Protein AF-A0A7S7NL58-F1 (afdb_monomer)

pLDDT: mean 80.23, std 17.45, range [44.34, 97.75]

Mean predicted aligned error: 12.68 Å

Sequence (92 aa):
MAVIGPASGNPNGTPRRRRMMLKTVKLSTHEIELLVSLASDQLFRREFIDPKMPGHVSKSEDITLGKSLVARLKAVLDQDKVRTALPGKKTG

Nearest PDB structures (foldseek):
  3etx-assembly3_C  TM=8.141E-01  e=3.314E+00  Fusobacterium nucleatum
  5n5e-assembly1_e  TM=5.015E-01  e=1.993E+00  Pyrococcus furiosus COM1
  3stq-assembly2_F  TM=4.287E-01  e=4.274E+00  Pseudomonas aeruginosa

Solvent-accessible surf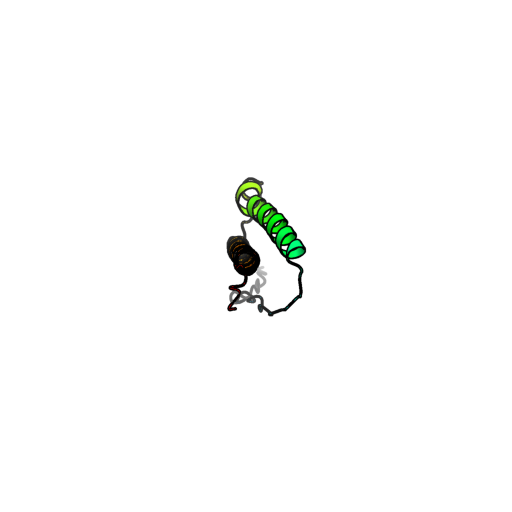ace area (backbone atoms only — not comparable to full-atom values): 6176 Å² total; per-residue (Å²): 139,88,86,84,76,83,83,86,69,77,90,76,73,71,79,80,72,77,80,86,75,90,83,86,82,91,77,53,73,67,56,50,52,50,50,45,52,57,51,49,56,53,48,49,39,61,69,72,47,44,74,74,41,88,90,57,79,86,58,65,67,60,53,53,52,47,54,57,50,46,53,53,56,51,53,57,58,52,52,54,55,58,64,71,68,59,78,82,80,81,78,130

Foldseek 3Di:
DDDDDDPPDDPPPDPPDPPDDDDDDDDDLVRLVVVLVVLVVVLCCLVPPQVPDPPRDRPVVVSVVSVVVSVVSVVVSVVVVVVVPDDDPDDD

Secondary structure (DSSP, 8-state):
----------TT----------------HHHHHHHHHHHHHHHHIIIIIGGGSTT----HHHHHHHHHHHHHHHHHHHHHHHHHT-------

Radius of gyration: 23.57 Å; Cα contacts (8 Å, |Δi|>4): 24; chains: 1; bounding box: 48×46×82 Å

Organism: Paludibaculum fermentans (NCBI:txid1473598)

Structure (mmCIF, N/CA/C/O backbone):
data_AF-A0A7S7NL58-F1
#
_entry.id  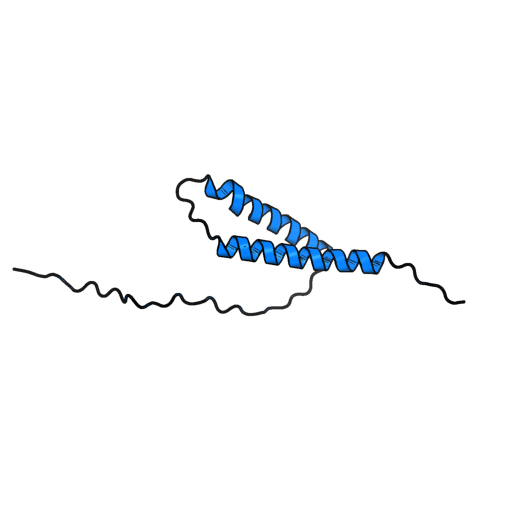 AF-A0A7S7NL58-F1
#
loop_
_atom_site.group_PDB
_atom_site.id
_atom_site.type_symbol
_atom_site.label_atom_id
_atom_site.label_alt_id
_atom_site.label_comp_id
_atom_site.label_asym_id
_atom_site.label_entity_id
_atom_site.label_seq_id
_atom_site.pdbx_PDB_ins_code
_atom_site.Cartn_x
_atom_site.Cartn_y
_atom_site.Cartn_z
_atom_site.occupancy
_atom_site.B_iso_or_equiv
_atom_site.auth_seq_id
_atom_site.auth_comp_id
_atom_site.auth_asym_id
_atom_site.auth_atom_id
_atom_site.pdbx_PDB_model_num
ATOM 1 N N . MET A 1 1 ? 17.558 -31.502 -51.283 1.00 44.34 1 MET A N 1
ATOM 2 C CA . MET A 1 1 ? 16.722 -32.200 -50.282 1.00 44.34 1 MET A CA 1
ATOM 3 C C . MET A 1 1 ? 16.299 -31.184 -49.237 1.00 44.34 1 MET A C 1
ATOM 5 O O . MET A 1 1 ? 17.167 -30.554 -48.651 1.00 44.34 1 MET A O 1
ATOM 9 N N . ALA A 1 2 ? 14.994 -30.971 -49.080 1.00 45.69 2 ALA A N 1
ATOM 10 C CA . ALA A 1 2 ? 14.413 -30.071 -48.088 1.00 45.69 2 ALA A CA 1
ATOM 11 C C . ALA A 1 2 ? 13.884 -30.883 -46.901 1.00 45.69 2 ALA A C 1
ATOM 13 O O . ALA A 1 2 ? 13.261 -31.921 -47.115 1.00 45.69 2 ALA A O 1
ATOM 14 N N . VAL A 1 3 ? 14.074 -30.382 -45.680 1.00 45.50 3 VAL A N 1
ATOM 15 C CA . VAL A 1 3 ? 13.226 -30.730 -44.532 1.00 45.50 3 VAL A CA 1
ATOM 16 C C . VAL A 1 3 ? 13.073 -29.471 -43.674 1.00 45.50 3 VAL A C 1
ATOM 18 O O . VAL A 1 3 ? 13.914 -29.162 -42.837 1.00 45.50 3 VAL A O 1
ATOM 21 N N . ILE A 1 4 ? 12.026 -28.692 -43.944 1.00 48.69 4 ILE A N 1
ATOM 22 C CA . ILE A 1 4 ? 11.563 -27.615 -43.062 1.00 48.69 4 ILE A CA 1
ATOM 23 C C . ILE A 1 4 ? 10.408 -28.224 -42.268 1.00 48.69 4 ILE A C 1
ATOM 25 O O . ILE A 1 4 ? 9.338 -28.473 -42.821 1.00 48.69 4 ILE A O 1
ATOM 29 N N . GLY A 1 5 ? 10.647 -28.546 -40.997 1.00 46.34 5 GLY A N 1
ATOM 30 C CA . GLY A 1 5 ? 9.590 -28.993 -40.089 1.00 46.34 5 GLY A CA 1
ATOM 31 C C . GLY A 1 5 ? 8.665 -27.825 -39.719 1.00 46.34 5 GLY A C 1
ATOM 32 O O . GLY A 1 5 ? 9.141 -26.693 -39.605 1.00 46.34 5 GLY A O 1
ATOM 33 N N . PRO A 1 6 ? 7.355 -28.049 -39.518 1.00 51.38 6 PRO A N 1
ATOM 34 C CA . PRO A 1 6 ? 6.460 -26.981 -39.102 1.00 51.38 6 PRO A CA 1
ATOM 35 C C . PRO A 1 6 ? 6.724 -26.627 -37.634 1.00 51.38 6 PRO A C 1
ATOM 37 O O . PRO A 1 6 ? 6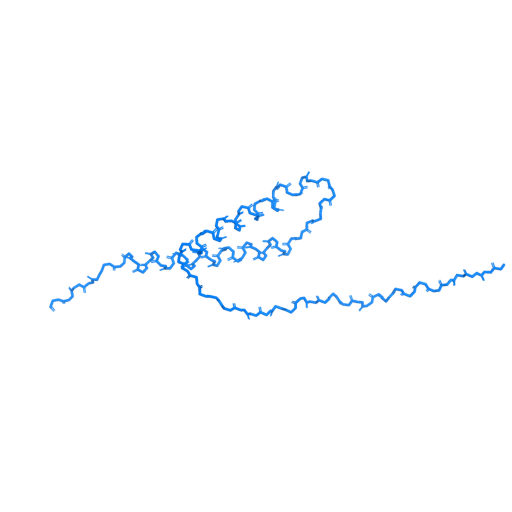.507 -27.436 -36.730 1.00 51.38 6 PRO A O 1
ATOM 40 N N . ALA A 1 7 ? 7.161 -25.393 -37.383 1.00 53.97 7 ALA A N 1
ATOM 41 C CA . ALA A 1 7 ? 7.114 -24.793 -36.057 1.00 53.97 7 ALA A CA 1
ATOM 42 C C . ALA A 1 7 ? 5.640 -24.552 -35.686 1.00 53.97 7 ALA A C 1
ATOM 44 O O . ALA A 1 7 ? 5.064 -23.507 -35.976 1.00 53.97 7 ALA A O 1
ATOM 45 N N . SER A 1 8 ? 5.009 -25.556 -35.075 1.00 55.00 8 SER A N 1
ATOM 46 C CA . SER A 1 8 ? 3.666 -25.463 -34.500 1.00 55.00 8 SER A CA 1
ATOM 47 C C . SER A 1 8 ? 3.694 -24.605 -33.228 1.00 55.00 8 SER A C 1
ATOM 49 O O . SER A 1 8 ? 3.624 -25.114 -32.111 1.00 55.00 8 SER A O 1
ATOM 51 N N . GLY A 1 9 ? 3.803 -23.287 -33.390 1.00 53.31 9 GLY A N 1
ATOM 52 C CA . GLY A 1 9 ? 3.434 -22.315 -32.367 1.00 53.31 9 GLY A CA 1
ATOM 53 C C . GLY A 1 9 ? 1.987 -21.896 -32.596 1.00 53.31 9 GLY A C 1
ATOM 54 O O . GLY A 1 9 ? 1.695 -21.247 -33.592 1.00 53.31 9 GLY A O 1
ATOM 55 N N . ASN A 1 10 ? 1.070 -22.285 -31.709 1.00 54.84 10 ASN A N 1
ATOM 56 C CA . ASN A 1 10 ? -0.318 -21.825 -31.754 1.00 54.84 10 ASN A CA 1
ATOM 57 C C . ASN A 1 10 ? -0.362 -20.299 -31.503 1.00 54.84 10 ASN A C 1
ATOM 59 O O . ASN A 1 10 ? -0.044 -19.881 -30.387 1.00 54.84 10 ASN A O 1
ATOM 63 N N . PRO A 1 11 ? -0.770 -19.461 -32.477 1.00 61.28 11 PRO A N 1
ATOM 64 C CA . PRO A 1 11 ? -0.808 -18.005 -32.312 1.00 61.28 11 PRO A CA 1
ATOM 65 C C . PRO A 1 11 ? -1.978 -17.520 -31.434 1.00 61.28 11 PRO A C 1
ATOM 67 O O . PRO A 1 11 ? -2.040 -16.342 -31.100 1.00 61.28 11 PRO A O 1
ATOM 70 N N . ASN A 1 12 ? -2.890 -18.415 -31.026 1.00 58.22 12 ASN A N 1
ATOM 71 C CA . ASN A 1 12 ? -4.143 -18.082 -30.337 1.00 58.22 12 ASN A CA 1
ATOM 72 C C . ASN A 1 12 ? -4.171 -18.458 -28.847 1.00 58.22 12 ASN A C 1
ATOM 74 O O . ASN A 1 12 ? -5.242 -18.656 -28.271 1.00 58.22 12 ASN A O 1
ATOM 78 N N . GLY A 1 13 ? -3.016 -18.561 -28.188 1.00 54.19 13 GLY A N 1
ATOM 79 C CA . GLY A 1 13 ? -2.973 -18.697 -26.734 1.00 54.19 13 GLY A CA 1
ATOM 80 C C . GLY A 1 13 ? -3.489 -17.428 -26.054 1.00 54.19 13 GLY A C 1
ATOM 81 O O . GLY A 1 13 ? -2.695 -16.565 -25.694 1.00 54.19 13 GLY A O 1
ATOM 82 N N . THR A 1 14 ? -4.807 -17.297 -25.862 1.00 62.25 14 THR A N 1
ATOM 83 C CA . THR A 1 14 ? -5.382 -16.220 -25.045 1.00 62.25 14 THR A CA 1
ATOM 84 C C . THR A 1 14 ? -4.673 -16.216 -23.691 1.00 62.25 14 THR A C 1
ATOM 86 O O . THR A 1 14 ? -4.613 -17.281 -23.058 1.00 62.25 14 THR A O 1
ATOM 89 N N . PRO A 1 15 ? -4.130 -15.077 -23.223 1.00 60.34 15 PRO A N 1
ATOM 90 C CA . PRO A 1 15 ? -3.448 -15.030 -21.942 1.00 60.34 15 PRO A CA 1
ATOM 91 C C . PRO A 1 15 ? -4.415 -15.538 -20.876 1.00 60.34 15 PRO A C 1
ATOM 93 O O . PRO A 1 15 ? -5.532 -15.032 -20.742 1.00 60.34 15 PRO A O 1
ATOM 96 N N . ARG A 1 16 ? -4.012 -16.586 -20.145 1.00 62.00 16 ARG A N 1
ATOM 97 C CA . ARG A 1 16 ? -4.783 -17.109 -19.015 1.00 62.00 16 ARG A CA 1
ATOM 98 C C . ARG A 1 16 ? -4.949 -15.974 -18.008 1.00 62.00 16 ARG A C 1
ATOM 100 O O . ARG A 1 16 ? -4.056 -15.739 -17.196 1.00 62.00 16 ARG A O 1
ATOM 107 N N . ARG A 1 17 ? -6.085 -15.266 -18.058 1.00 64.25 17 ARG A N 1
ATOM 108 C CA . ARG A 1 17 ? -6.480 -14.304 -17.026 1.00 64.25 17 ARG A CA 1
ATOM 109 C C . ARG A 1 17 ? -6.388 -15.033 -15.694 1.00 64.25 17 ARG A C 1
ATOM 111 O O . ARG A 1 17 ? -7.098 -16.016 -15.475 1.00 64.25 17 ARG A O 1
ATOM 118 N N . ARG A 1 18 ? -5.489 -14.578 -14.817 1.00 70.81 18 ARG A N 1
ATOM 119 C CA . ARG A 1 18 ? -5.427 -15.084 -13.446 1.00 70.81 18 ARG A CA 1
ATOM 120 C C . ARG A 1 18 ? -6.807 -14.892 -12.835 1.00 70.81 18 ARG A C 1
ATOM 122 O O . ARG A 1 18 ? -7.279 -13.768 -12.689 1.00 70.81 18 ARG A O 1
ATOM 129 N N . ARG A 1 19 ? -7.470 -16.000 -12.513 1.00 78.12 19 ARG A N 1
ATOM 130 C CA . ARG A 1 19 ? -8.755 -15.969 -11.825 1.00 78.12 19 ARG A CA 1
ATOM 131 C C . ARG A 1 19 ? -8.522 -15.376 -10.437 1.00 78.12 19 ARG A C 1
ATOM 133 O O . ARG A 1 19 ? -7.890 -16.006 -9.594 1.00 78.12 19 ARG A O 1
ATOM 140 N N . MET A 1 20 ? -9.009 -14.159 -10.223 1.00 76.62 20 MET A N 1
ATOM 141 C CA . MET A 1 20 ? -8.960 -13.495 -8.924 1.00 76.62 20 MET A CA 1
ATOM 142 C C . MET A 1 20 ? -9.940 -14.202 -7.987 1.00 76.62 20 MET A C 1
ATOM 144 O O . MET A 1 20 ? -11.149 -14.164 -8.200 1.00 76.62 20 MET A O 1
ATOM 148 N N . MET A 1 21 ? -9.418 -14.893 -6.977 1.00 90.12 21 MET A N 1
ATOM 149 C CA . MET A 1 21 ? -10.223 -15.498 -5.918 1.00 90.12 21 MET A CA 1
ATOM 150 C C . MET A 1 21 ? -10.189 -14.587 -4.696 1.00 90.12 21 MET A C 1
ATOM 152 O O . MET A 1 21 ? -9.112 -14.204 -4.241 1.00 90.12 21 MET A O 1
ATOM 156 N N . LEU A 1 22 ? -11.363 -14.245 -4.170 1.00 88.62 22 LEU A N 1
ATOM 157 C CA . LEU A 1 22 ? -11.471 -13.448 -2.953 1.00 88.62 22 LEU A CA 1
ATOM 158 C C . LEU A 1 22 ? -11.177 -14.321 -1.729 1.00 88.62 22 LEU A C 1
ATOM 160 O O . LEU A 1 22 ? -11.623 -15.467 -1.648 1.00 88.62 22 LEU A O 1
ATOM 164 N N . LYS A 1 23 ? -10.424 -13.766 -0.778 1.00 91.06 23 LYS A N 1
ATOM 165 C CA . LYS A 1 23 ? -10.164 -14.357 0.537 1.00 91.06 23 LYS A CA 1
ATOM 166 C C . LYS A 1 23 ? -10.324 -13.284 1.607 1.00 91.06 23 LYS A C 1
ATOM 168 O O . LYS A 1 23 ? -9.944 -12.138 1.379 1.00 91.06 23 LYS A O 1
ATOM 173 N N . THR A 1 24 ? -10.833 -13.682 2.769 1.00 93.44 24 THR A N 1
ATOM 174 C CA . THR A 1 24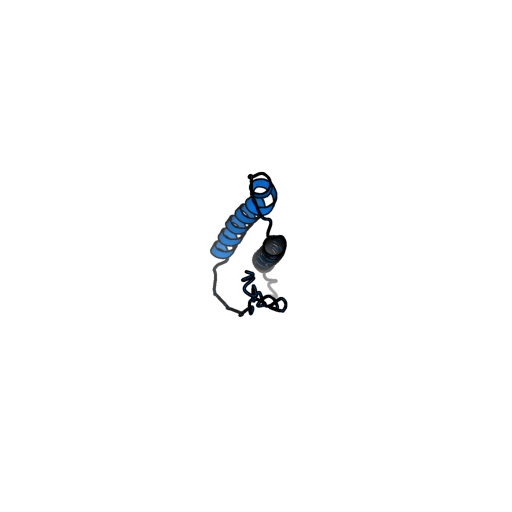 ? -10.985 -12.808 3.938 1.00 93.44 24 THR A CA 1
ATOM 175 C C . THR A 1 24 ? -10.063 -13.283 5.051 1.00 93.44 24 THR A C 1
ATOM 177 O O . THR A 1 24 ? -9.971 -14.481 5.312 1.00 93.44 24 THR A O 1
ATOM 180 N N . VAL A 1 25 ? -9.395 -12.338 5.709 1.00 92.94 25 VAL A N 1
ATOM 181 C CA . VAL A 1 25 ? -8.539 -12.565 6.879 1.00 92.94 25 VAL A CA 1
ATOM 182 C C . VAL A 1 25 ? -8.887 -11.539 7.955 1.00 92.94 25 VAL A C 1
ATOM 184 O O . VAL A 1 25 ? -9.307 -10.429 7.630 1.00 92.94 25 VAL A O 1
ATOM 187 N N . LYS A 1 26 ? -8.741 -11.915 9.228 1.00 95.44 26 LYS A N 1
ATOM 188 C CA . LYS A 1 26 ? -8.841 -10.985 10.358 1.00 95.44 26 LYS A CA 1
ATOM 189 C C . LYS A 1 26 ? -7.435 -10.520 10.713 1.00 95.44 26 LYS A C 1
ATOM 191 O O . LYS A 1 26 ? -6.551 -11.358 10.846 1.00 95.44 26 LYS A O 1
ATOM 196 N N . LEU A 1 27 ? -7.261 -9.213 10.844 1.00 95.19 27 LEU A N 1
ATOM 197 C CA . LEU A 1 27 ? -6.002 -8.563 11.186 1.00 95.19 27 LEU A CA 1
ATOM 198 C C . LEU A 1 27 ? -6.296 -7.487 12.229 1.00 95.19 27 LEU A C 1
ATOM 200 O O . LEU A 1 27 ? -7.352 -6.853 12.187 1.00 95.19 27 LEU A O 1
ATOM 204 N N . SER A 1 28 ? -5.370 -7.293 13.151 1.00 95.38 28 SER A N 1
ATOM 205 C CA . SER A 1 28 ? -5.338 -6.143 14.044 1.00 95.38 28 SER A CA 1
ATOM 206 C C . SER A 1 28 ? -4.933 -4.874 13.290 1.00 95.38 28 SER A C 1
ATOM 208 O O . SER A 1 28 ? -4.294 -4.928 12.236 1.00 95.38 28 SER A O 1
ATOM 210 N N . THR A 1 29 ? -5.256 -3.713 13.860 1.00 94.81 29 THR A N 1
ATOM 211 C CA . THR A 1 29 ? -4.843 -2.406 13.326 1.00 94.81 29 THR A CA 1
ATOM 212 C C . THR A 1 29 ? -3.324 -2.341 13.135 1.00 94.81 29 THR A C 1
ATOM 214 O O . THR A 1 29 ? -2.860 -1.929 12.076 1.00 94.81 29 THR A O 1
ATOM 217 N N . HIS A 1 30 ? -2.547 -2.847 14.099 1.00 96.06 30 HIS A N 1
ATOM 218 C CA . HIS A 1 30 ? -1.086 -2.830 14.030 1.00 96.06 30 HIS A CA 1
ATOM 219 C C . HIS A 1 30 ? -0.520 -3.719 12.909 1.00 96.06 30 HIS A C 1
ATOM 221 O O . HIS A 1 30 ? 0.422 -3.337 12.217 1.00 96.06 30 HIS A O 1
ATOM 227 N N . GLU A 1 31 ? -1.120 -4.888 12.667 1.00 97.00 31 GLU A N 1
ATOM 228 C CA . GLU A 1 31 ? -0.735 -5.739 11.534 1.00 97.00 31 GLU A CA 1
ATOM 229 C C . GLU A 1 31 ? -1.036 -5.059 10.194 1.00 97.00 31 GLU A C 1
ATOM 231 O O . GLU A 1 31 ? -0.240 -5.156 9.259 1.00 97.00 31 GLU A O 1
ATOM 236 N N . ILE A 1 32 ? -2.155 -4.333 10.090 1.00 96.12 32 ILE A N 1
ATOM 237 C CA . ILE A 1 32 ? -2.491 -3.574 8.880 1.00 96.12 32 ILE A CA 1
ATOM 238 C C . ILE A 1 32 ? -1.503 -2.412 8.682 1.00 96.12 32 ILE A C 1
ATOM 240 O O . ILE A 1 32 ? -1.048 -2.201 7.558 1.00 96.12 32 ILE A O 1
ATOM 244 N N . GLU A 1 33 ? -1.116 -1.698 9.743 1.00 96.38 33 GLU A N 1
ATOM 245 C CA . GLU A 1 33 ? -0.083 -0.650 9.694 1.00 96.38 33 GLU A CA 1
ATOM 246 C C . GLU A 1 33 ? 1.258 -1.194 9.192 1.00 96.38 33 GLU A C 1
ATOM 248 O O . GLU A 1 33 ? 1.846 -0.636 8.258 1.00 96.38 33 GLU A O 1
ATOM 253 N N . LEU A 1 34 ? 1.712 -2.318 9.755 1.00 97.12 34 LEU A N 1
ATOM 254 C CA . LEU A 1 34 ? 2.942 -2.983 9.332 1.00 97.12 34 LEU A CA 1
ATOM 255 C C . LEU A 1 34 ? 2.870 -3.401 7.858 1.00 97.12 34 LEU A C 1
ATOM 257 O O . LEU A 1 34 ? 3.793 -3.124 7.090 1.00 97.12 34 LEU A O 1
ATOM 261 N N . LEU A 1 35 ? 1.766 -4.023 7.434 1.00 96.44 35 LEU A N 1
ATOM 262 C CA . LEU A 1 35 ? 1.571 -4.437 6.043 1.00 96.44 35 LEU A CA 1
ATOM 263 C C . LEU A 1 35 ? 1.570 -3.249 5.079 1.00 96.44 35 LEU A C 1
ATOM 265 O O . LEU A 1 35 ? 2.164 -3.338 4.006 1.00 96.44 35 LEU A O 1
ATOM 269 N N . VAL A 1 36 ? 0.929 -2.137 5.447 1.00 96.75 36 VAL A N 1
ATOM 270 C CA . VAL A 1 36 ? 0.924 -0.906 4.646 1.00 96.75 36 VAL A CA 1
ATOM 271 C C . VAL A 1 36 ? 2.334 -0.346 4.497 1.00 96.75 36 VAL A C 1
ATOM 273 O O . VAL A 1 36 ? 2.701 0.045 3.387 1.00 96.75 36 VAL A O 1
ATOM 276 N N . SER A 1 37 ? 3.115 -0.322 5.580 1.00 97.12 37 SER A N 1
ATOM 277 C CA . SER A 1 37 ? 4.503 0.150 5.567 1.00 97.12 37 SER A CA 1
ATOM 278 C C . SER A 1 37 ? 5.360 -0.697 4.621 1.00 97.12 37 SER A C 1
ATOM 280 O O . SER A 1 37 ? 5.847 -0.202 3.603 1.00 97.12 37 SER A O 1
ATOM 282 N N . LEU A 1 38 ? 5.400 -2.015 4.853 1.00 97.75 38 LEU A N 1
ATOM 283 C CA . LEU A 1 38 ? 6.180 -2.953 4.041 1.00 97.75 38 LEU A CA 1
ATOM 284 C C . LEU A 1 38 ? 5.761 -2.934 2.564 1.00 97.75 38 LEU A C 1
ATOM 286 O O . LEU A 1 38 ? 6.606 -2.950 1.670 1.00 97.75 38 LEU A O 1
ATOM 290 N N . ALA A 1 39 ? 4.458 -2.890 2.279 1.00 96.25 39 ALA A N 1
ATOM 291 C CA . ALA A 1 39 ? 3.966 -2.848 0.905 1.00 96.25 39 ALA A CA 1
ATOM 292 C C . ALA A 1 39 ? 4.313 -1.528 0.200 1.00 96.25 39 ALA A C 1
ATOM 294 O O . ALA A 1 39 ? 4.592 -1.542 -1.001 1.00 96.25 39 ALA A O 1
ATOM 295 N N . SER A 1 40 ? 4.315 -0.404 0.925 1.00 96.00 40 SER A N 1
ATOM 296 C CA . SER A 1 40 ? 4.696 0.903 0.377 1.00 96.00 40 SER A CA 1
ATOM 297 C C . SER A 1 40 ? 6.173 0.922 -0.016 1.00 96.00 40 SER A C 1
ATOM 299 O O . SER A 1 40 ? 6.489 1.340 -1.130 1.00 96.00 40 SER A O 1
ATOM 301 N N . ASP A 1 41 ? 7.054 0.379 0.827 1.00 96.12 41 ASP A N 1
ATOM 302 C CA . ASP A 1 41 ? 8.488 0.268 0.534 1.00 96.12 41 ASP A CA 1
ATOM 303 C C . ASP A 1 41 ? 8.747 -0.602 -0.702 1.00 96.12 41 ASP A C 1
ATOM 305 O O . ASP A 1 41 ? 9.509 -0.235 -1.602 1.00 96.12 41 ASP A O 1
ATOM 309 N N . GLN A 1 42 ? 8.065 -1.749 -0.793 1.00 94.62 42 GLN A N 1
ATOM 310 C CA . GLN A 1 42 ? 8.205 -2.646 -1.942 1.00 94.62 42 GLN A CA 1
ATOM 311 C C . GLN A 1 42 ? 7.662 -2.028 -3.235 1.00 94.62 42 GLN A C 1
ATOM 313 O O . GLN A 1 42 ? 8.250 -2.224 -4.301 1.00 94.62 42 GLN A O 1
ATOM 318 N N . LEU A 1 43 ? 6.562 -1.272 -3.166 1.00 95.06 43 LEU A N 1
ATOM 319 C CA . LEU A 1 43 ? 6.045 -0.537 -4.321 1.00 95.06 43 LEU A CA 1
ATOM 320 C C . LEU A 1 43 ? 7.007 0.556 -4.766 1.00 95.06 43 LEU A C 1
ATOM 322 O O . LEU A 1 43 ? 7.278 0.661 -5.959 1.00 95.06 43 LEU A O 1
ATOM 326 N N . PHE A 1 44 ? 7.563 1.312 -3.821 1.00 94.19 44 PHE A N 1
ATOM 327 C CA . PHE A 1 44 ? 8.540 2.351 -4.119 1.00 94.19 44 PHE A CA 1
ATOM 328 C C . PHE A 1 44 ? 9.766 1.768 -4.825 1.00 94.19 44 PHE A C 1
ATOM 330 O O . PHE A 1 44 ? 10.190 2.269 -5.868 1.00 94.19 44 PHE A O 1
ATOM 337 N N . ARG A 1 45 ? 10.296 0.648 -4.322 1.00 93.25 45 ARG A N 1
ATOM 338 C CA . ARG A 1 45 ? 11.400 -0.053 -4.979 1.00 93.25 45 ARG A CA 1
ATOM 339 C C . ARG A 1 45 ? 11.037 -0.466 -6.408 1.00 93.25 45 ARG A C 1
ATOM 341 O O . ARG A 1 45 ? 11.790 -0.164 -7.332 1.00 93.25 45 ARG A O 1
ATOM 348 N N . ARG A 1 46 ? 9.884 -1.108 -6.602 1.00 92.19 46 ARG A N 1
ATOM 349 C CA . ARG A 1 46 ? 9.435 -1.579 -7.924 1.00 92.19 46 ARG A CA 1
ATOM 350 C C . ARG A 1 46 ? 9.176 -0.458 -8.922 1.00 92.19 46 ARG A C 1
ATOM 352 O O . ARG A 1 46 ? 9.324 -0.670 -10.120 1.00 92.19 46 ARG A O 1
ATOM 359 N N . GLU A 1 47 ? 8.769 0.709 -8.445 1.00 91.69 47 GLU A N 1
ATOM 360 C CA . GLU A 1 47 ? 8.443 1.845 -9.301 1.00 91.69 47 GLU A CA 1
ATOM 361 C C . GLU A 1 47 ? 9.655 2.728 -9.617 1.00 91.69 47 GLU A C 1
ATOM 363 O O . GLU A 1 47 ? 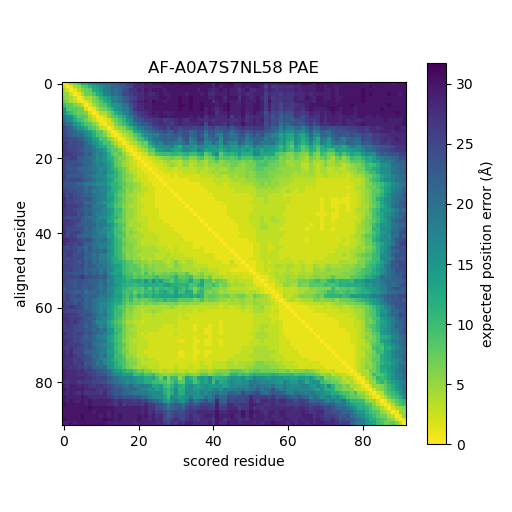9.759 3.236 -10.729 1.00 91.69 47 GLU A O 1
ATOM 368 N N . PHE A 1 48 ? 10.587 2.900 -8.675 1.00 92.06 48 PHE A N 1
ATOM 369 C CA . PHE A 1 48 ? 11.641 3.918 -8.793 1.00 92.06 48 PHE A CA 1
ATOM 370 C C . PHE A 1 48 ? 13.072 3.374 -8.782 1.00 92.06 48 PHE A C 1
ATOM 372 O O . PHE A 1 48 ? 13.993 4.067 -9.237 1.00 92.06 48 PHE A O 1
ATOM 379 N N . ILE A 1 49 ? 13.280 2.168 -8.247 1.00 90.81 49 ILE A N 1
ATOM 380 C CA . ILE A 1 49 ? 14.602 1.538 -8.141 1.00 90.81 49 ILE A CA 1
ATOM 381 C C . 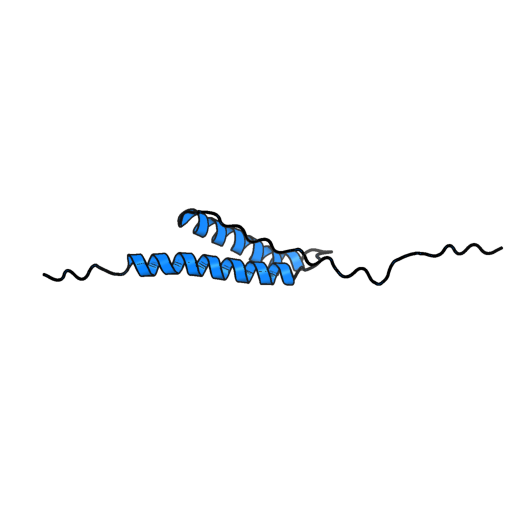ILE A 1 49 ? 14.757 0.482 -9.231 1.00 90.81 49 ILE A C 1
ATOM 383 O O . ILE A 1 49 ? 15.683 0.567 -10.033 1.00 90.81 49 ILE A O 1
ATOM 387 N N . ASP A 1 50 ? 13.833 -0.475 -9.301 1.00 90.62 50 ASP A N 1
ATOM 388 C CA . ASP A 1 50 ? 13.940 -1.615 -10.209 1.00 90.62 50 ASP A CA 1
ATOM 389 C C . ASP A 1 50 ? 14.040 -1.216 -11.699 1.00 90.62 50 ASP A C 1
ATOM 391 O O . ASP A 1 50 ? 14.854 -1.824 -12.395 1.00 90.62 50 ASP A O 1
ATOM 395 N N . PRO A 1 51 ? 13.356 -0.164 -12.207 1.00 91.69 51 PRO A N 1
ATOM 396 C CA . PRO A 1 51 ? 13.515 0.275 -13.599 1.00 91.69 51 PRO A CA 1
ATOM 397 C C . PRO A 1 51 ? 14.919 0.765 -13.968 1.00 91.69 51 PRO A C 1
ATOM 399 O O . PRO A 1 51 ? 15.231 0.879 -15.149 1.00 91.69 51 PRO A O 1
ATOM 402 N N . LYS A 1 52 ? 15.770 1.060 -12.978 1.00 90.94 52 LYS A N 1
ATOM 403 C CA . LYS A 1 52 ? 17.171 1.448 -13.194 1.00 90.94 52 LYS A CA 1
ATOM 404 C C . LYS A 1 52 ? 18.103 0.238 -13.294 1.00 90.94 52 LYS A C 1
ATOM 406 O O . LYS A 1 52 ? 19.283 0.413 -13.587 1.00 90.94 52 LYS A O 1
ATOM 411 N N . MET A 1 53 ? 17.608 -0.975 -13.039 1.00 88.56 53 MET A N 1
ATOM 412 C CA . MET A 1 53 ? 18.412 -2.190 -13.132 1.00 88.56 53 MET A CA 1
ATOM 413 C C . MET A 1 53 ? 18.445 -2.720 -14.575 1.00 88.56 53 MET A C 1
ATOM 415 O O . MET A 1 53 ? 17.393 -2.831 -15.213 1.00 88.56 53 MET A O 1
ATOM 419 N N . PRO A 1 54 ? 19.627 -3.091 -15.102 1.00 87.94 54 PRO A N 1
ATOM 420 C CA . PRO A 1 54 ? 19.742 -3.688 -16.428 1.00 87.94 54 PRO A CA 1
ATOM 421 C C . PRO A 1 54 ? 18.864 -4.936 -16.566 1.00 87.94 54 PRO A C 1
ATOM 423 O O . PRO A 1 54 ? 18.846 -5.796 -15.686 1.00 87.94 54 PRO A O 1
ATOM 426 N N . GLY A 1 55 ? 18.134 -5.039 -17.677 1.00 86.50 55 GLY A N 1
ATOM 427 C CA . GLY A 1 55 ? 17.260 -6.184 -17.950 1.00 86.50 55 GLY A CA 1
ATOM 428 C C . GLY A 1 55 ? 15.957 -6.214 -17.141 1.00 86.50 55 GLY A C 1
ATOM 429 O O . GLY A 1 55 ? 15.251 -7.222 -17.176 1.00 86.50 55 GLY A O 1
ATOM 430 N N . HIS A 1 56 ? 15.607 -5.142 -16.420 1.00 86.62 56 HIS A N 1
ATOM 431 C CA . HIS A 1 56 ? 14.334 -5.078 -15.709 1.00 86.62 56 HIS A CA 1
ATOM 432 C C . HIS A 1 56 ? 13.139 -5.037 -16.673 1.00 86.62 56 HIS A C 1
ATOM 434 O O . HIS A 1 56 ? 13.062 -4.196 -17.567 1.00 86.62 56 HIS A O 1
ATOM 440 N N . VAL A 1 57 ? 12.163 -5.916 -16.437 1.00 84.50 57 VAL A N 1
ATOM 441 C CA . VAL A 1 57 ? 10.871 -5.912 -17.130 1.00 84.50 57 VAL A CA 1
ATOM 442 C C . VAL A 1 57 ? 9.812 -5.385 -16.175 1.00 84.50 57 VAL A C 1
ATOM 444 O O . VAL A 1 57 ? 9.469 -6.040 -15.186 1.00 84.50 57 VAL A O 1
ATOM 447 N N . SER A 1 58 ? 9.283 -4.204 -16.488 1.00 79.75 58 SER A N 1
ATOM 448 C CA . SER A 1 58 ? 8.236 -3.583 -15.684 1.00 79.75 58 SER A CA 1
ATOM 449 C C . SER A 1 58 ? 6.925 -4.362 -15.795 1.00 79.75 58 SER A C 1
ATOM 451 O O . SER A 1 58 ? 6.498 -4.752 -16.882 1.00 79.75 58 SER A O 1
ATOM 453 N N . LYS A 1 59 ? 6.259 -4.559 -14.655 1.00 86.00 59 LYS A N 1
ATOM 454 C CA . LYS A 1 59 ? 4.897 -5.100 -14.568 1.00 86.00 59 LYS A CA 1
ATOM 455 C C . LYS A 1 59 ? 3.967 -4.003 -14.066 1.00 86.00 59 LYS A C 1
ATOM 457 O O . LYS A 1 59 ? 3.574 -3.987 -12.902 1.00 86.00 59 LYS A O 1
ATOM 462 N N . SER A 1 60 ? 3.654 -3.055 -14.943 1.00 86.06 60 SER A N 1
ATOM 463 C CA . SER A 1 60 ? 2.830 -1.878 -14.631 1.00 86.06 60 SER A CA 1
ATOM 464 C C . SER A 1 60 ? 1.457 -2.233 -14.040 1.00 86.06 60 SER A C 1
ATOM 466 O O . SER A 1 60 ? 0.961 -1.522 -13.162 1.00 86.06 60 SER A O 1
ATOM 468 N N . GLU A 1 61 ? 0.877 -3.366 -14.446 1.00 88.62 61 GLU A N 1
ATOM 469 C CA . GLU A 1 61 ? -0.361 -3.905 -13.869 1.00 88.62 61 GLU A CA 1
ATOM 470 C C . GLU A 1 61 ? -0.203 -4.259 -12.379 1.00 88.62 61 GLU A C 1
ATOM 472 O O . GLU A 1 61 ? -1.046 -3.881 -11.564 1.00 88.62 61 GLU A O 1
ATOM 477 N N . ASP A 1 62 ? 0.905 -4.907 -11.998 1.00 88.94 62 ASP A N 1
ATOM 478 C CA . ASP A 1 62 ? 1.192 -5.278 -10.606 1.00 88.94 62 ASP A CA 1
ATOM 479 C C . ASP A 1 62 ? 1.426 -4.032 -9.735 1.00 88.94 62 ASP A C 1
ATOM 481 O O . ASP A 1 62 ? 0.985 -3.984 -8.584 1.00 88.94 62 ASP A O 1
ATOM 485 N N . ILE A 1 63 ? 2.091 -3.006 -10.281 1.00 92.19 63 ILE A N 1
ATOM 486 C CA . ILE A 1 63 ? 2.318 -1.725 -9.590 1.00 92.19 63 ILE A CA 1
ATOM 487 C C . ILE A 1 63 ? 0.981 -1.018 -9.346 1.00 92.19 63 ILE A C 1
ATOM 489 O O . ILE A 1 63 ? 0.695 -0.590 -8.227 1.00 92.19 63 ILE A O 1
ATOM 493 N N . THR A 1 64 ? 0.130 -0.942 -10.370 1.00 93.69 64 THR A N 1
ATOM 494 C CA . THR A 1 64 ? -1.206 -0.333 -10.271 1.00 93.69 64 THR A CA 1
ATOM 495 C C . THR A 1 64 ? -2.077 -1.055 -9.244 1.00 93.69 64 THR A C 1
ATOM 497 O O . THR A 1 64 ? -2.685 -0.420 -8.376 1.00 93.69 64 THR A O 1
ATOM 500 N N . LEU A 1 65 ? -2.098 -2.391 -9.294 1.00 93.19 65 LEU A N 1
ATOM 501 C CA . LEU A 1 65 ? -2.831 -3.217 -8.339 1.00 93.19 65 LEU A CA 1
ATOM 502 C C . LEU A 1 65 ? -2.331 -2.994 -6.907 1.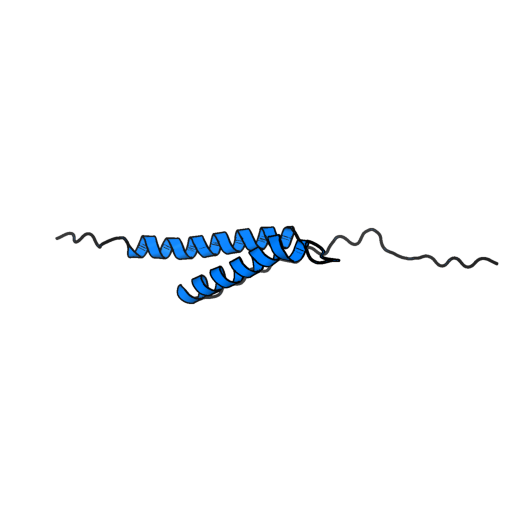00 93.19 65 LEU A C 1
ATOM 504 O O . LEU A 1 65 ? -3.142 -2.821 -5.995 1.00 93.19 65 LEU A O 1
ATOM 508 N N . GLY A 1 66 ? -1.011 -2.966 -6.709 1.00 94.19 66 GLY A N 1
ATOM 509 C CA . GLY A 1 66 ? -0.413 -2.741 -5.398 1.00 94.19 66 GLY A CA 1
ATOM 510 C C . GLY A 1 66 ? -0.740 -1.359 -4.832 1.00 94.19 66 GLY A C 1
ATOM 511 O O . GLY A 1 66 ? -1.158 -1.269 -3.678 1.00 94.19 66 GLY A O 1
ATOM 512 N N . LYS A 1 67 ? -0.660 -0.292 -5.640 1.00 95.62 67 LYS A N 1
ATOM 513 C CA . LYS A 1 67 ? -1.067 1.064 -5.222 1.00 95.62 67 LYS A CA 1
ATOM 514 C C . LYS A 1 67 ? -2.523 1.103 -4.762 1.00 95.62 67 LYS A C 1
ATOM 516 O O . LYS A 1 67 ? -2.824 1.630 -3.692 1.00 95.62 67 LYS A O 1
ATOM 521 N N . SER A 1 68 ? -3.420 0.496 -5.542 1.00 95.81 68 SER A N 1
ATOM 522 C CA . SER A 1 68 ? -4.843 0.399 -5.204 1.00 95.81 68 SER A CA 1
ATOM 523 C C . SER A 1 68 ? -5.079 -0.391 -3.909 1.00 95.81 68 SER A C 1
ATOM 525 O O . SER A 1 68 ? -5.916 -0.009 -3.091 1.00 95.81 68 SER A O 1
ATOM 527 N N . LEU A 1 69 ? -4.329 -1.477 -3.690 1.00 94.88 69 LEU A N 1
ATOM 528 C CA . LEU A 1 69 ? -4.406 -2.268 -2.462 1.00 94.88 69 LEU A CA 1
ATOM 529 C C . LEU A 1 69 ? -3.951 -1.468 -1.235 1.00 94.88 69 LEU A C 1
ATOM 531 O O . LEU A 1 69 ? -4.681 -1.425 -0.248 1.00 94.88 69 LEU A O 1
ATOM 535 N N . VAL A 1 70 ? -2.795 -0.803 -1.308 1.00 96.25 70 VAL A N 1
ATOM 536 C CA . VAL A 1 70 ? -2.272 0.023 -0.208 1.00 96.25 70 VAL A CA 1
ATOM 537 C C . VAL A 1 70 ? -3.226 1.168 0.126 1.00 96.25 70 VAL A C 1
ATOM 539 O O . VAL A 1 70 ? -3.481 1.419 1.302 1.00 96.25 70 VAL A O 1
ATOM 542 N N . ALA A 1 71 ? -3.808 1.824 -0.882 1.00 96.19 71 ALA A N 1
ATOM 543 C CA . ALA A 1 71 ? -4.797 2.880 -0.669 1.00 96.19 71 ALA A CA 1
ATOM 544 C C . ALA A 1 71 ? -6.026 2.378 0.110 1.00 96.19 71 ALA A C 1
ATOM 546 O O . ALA A 1 71 ? -6.464 3.033 1.055 1.00 96.19 71 ALA A O 1
ATOM 547 N N . ARG A 1 72 ? -6.549 1.189 -0.225 1.00 94.50 72 ARG A N 1
ATOM 548 C CA . ARG A 1 72 ? -7.664 0.586 0.525 1.00 94.50 72 ARG A CA 1
ATOM 549 C C . ARG A 1 72 ? -7.285 0.244 1.965 1.00 94.50 72 ARG A C 1
ATOM 551 O O . ARG A 1 72 ? -8.081 0.495 2.859 1.00 94.50 72 ARG A O 1
ATOM 558 N N . LEU A 1 73 ? -6.093 -0.311 2.197 1.00 94.56 73 LEU A N 1
ATOM 559 C CA . LEU A 1 73 ? -5.635 -0.644 3.551 1.00 94.56 73 LEU A CA 1
ATOM 560 C C . LEU A 1 73 ? -5.463 0.612 4.421 1.00 94.56 73 LEU A C 1
ATOM 562 O O . LEU A 1 73 ? -5.873 0.606 5.577 1.00 94.56 73 LEU A O 1
ATOM 566 N N . LYS A 1 74 ? -4.944 1.710 3.855 1.00 94.81 74 LYS A N 1
ATOM 567 C CA . LYS A 1 74 ? -4.873 3.013 4.542 1.00 94.81 74 LYS A CA 1
ATOM 568 C C . LYS A 1 74 ? -6.260 3.540 4.913 1.00 94.81 74 LYS A C 1
ATOM 570 O O . LYS A 1 74 ? -6.467 3.937 6.052 1.00 94.81 74 LYS A O 1
ATOM 575 N N . ALA A 1 75 ? -7.227 3.445 3.998 1.00 93.69 75 ALA A N 1
ATOM 576 C CA . ALA A 1 75 ? -8.601 3.863 4.272 1.00 93.69 75 ALA A CA 1
ATOM 577 C C . ALA A 1 75 ? -9.246 3.078 5.432 1.00 93.69 75 ALA A C 1
ATOM 579 O O . ALA A 1 75 ? -10.014 3.654 6.198 1.00 93.69 75 ALA A O 1
ATOM 580 N N . VAL A 1 76 ? -8.922 1.788 5.593 1.00 91.00 76 VAL A N 1
ATOM 581 C CA . VAL A 1 76 ? -9.383 0.984 6.742 1.00 91.00 76 VAL A CA 1
ATOM 582 C C . VAL A 1 76 ? -8.804 1.520 8.054 1.00 91.00 76 VAL A C 1
ATOM 584 O O . VAL A 1 76 ? -9.550 1.705 9.011 1.00 91.00 76 VAL A O 1
ATOM 587 N N . LEU A 1 77 ? -7.506 1.835 8.088 1.00 91.00 77 LEU A N 1
ATOM 588 C CA . LEU A 1 77 ? -6.853 2.408 9.272 1.00 91.00 77 LEU A CA 1
ATOM 589 C C . LEU A 1 77 ? -7.417 3.787 9.648 1.00 91.00 77 LEU A C 1
ATOM 591 O O . LEU A 1 77 ? -7.564 4.106 10.827 1.00 91.00 77 LEU A O 1
ATOM 595 N N . ASP A 1 78 ? -7.752 4.611 8.655 1.00 89.19 78 ASP A N 1
ATOM 596 C CA . ASP A 1 78 ? -8.281 5.957 8.892 1.00 89.19 78 ASP A CA 1
ATOM 597 C C . ASP A 1 78 ? -9.707 5.931 9.474 1.00 89.19 78 ASP A C 1
ATOM 599 O O . ASP A 1 78 ? -10.063 6.790 10.284 1.00 89.19 78 ASP A O 1
ATOM 603 N N . GLN A 1 79 ? -10.514 4.917 9.145 1.00 80.19 79 GLN A N 1
ATOM 604 C CA . GLN A 1 79 ? -11.851 4.737 9.727 1.00 80.19 79 GLN A CA 1
ATOM 605 C C . GLN A 1 79 ? -11.813 4.452 11.236 1.00 80.19 79 GLN A C 1
ATOM 607 O O . GLN A 1 79 ? -12.689 4.924 11.967 1.00 80.19 79 GLN A O 1
ATOM 612 N N . ASP A 1 80 ? -10.796 3.736 11.723 1.00 72.56 80 ASP A N 1
ATOM 613 C CA . ASP A 1 80 ? -10.622 3.476 13.159 1.00 72.56 80 ASP A CA 1
ATOM 614 C C . ASP A 1 80 ? -10.243 4.748 13.928 1.00 72.56 80 ASP A C 1
ATOM 616 O O . ASP A 1 80 ? -10.730 4.990 15.039 1.00 72.56 80 ASP A O 1
ATOM 620 N N . LYS A 1 81 ? -9.444 5.626 13.312 1.00 68.50 81 LYS A N 1
ATOM 621 C CA . LYS A 1 81 ? -9.088 6.925 13.902 1.00 68.50 81 LYS A CA 1
ATOM 622 C C . LYS A 1 81 ? -10.313 7.823 14.070 1.00 68.50 81 LYS A C 1
ATOM 624 O O . LYS A 1 81 ? -10.475 8.438 15.121 1.00 68.50 81 LYS A O 1
ATOM 629 N N . VAL A 1 82 ? -11.212 7.847 13.083 1.00 64.06 82 VAL A N 1
ATOM 630 C CA . VAL A 1 82 ? -12.466 8.621 13.154 1.00 64.06 82 VAL A CA 1
ATOM 631 C C . VAL A 1 82 ? -13.399 8.085 14.245 1.00 64.06 82 VAL A C 1
ATOM 633 O O . VAL A 1 82 ? -13.996 8.869 14.979 1.00 64.06 82 VAL A O 1
ATOM 636 N N . ARG A 1 83 ? -13.507 6.758 14.397 1.00 59.69 83 ARG A N 1
ATOM 637 C CA . ARG A 1 83 ? -14.361 6.133 15.424 1.00 59.69 83 ARG A CA 1
ATOM 638 C C . ARG A 1 83 ? -13.876 6.390 16.847 1.00 59.69 83 ARG A C 1
ATOM 640 O O . ARG A 1 83 ? -14.697 6.576 17.739 1.00 59.69 83 ARG A O 1
ATOM 647 N N . THR A 1 84 ? -12.564 6.431 17.050 1.00 60.22 84 THR A N 1
ATOM 648 C CA . THR A 1 84 ? -11.963 6.685 18.368 1.00 60.22 84 THR A CA 1
ATOM 649 C C . THR A 1 84 ? -12.048 8.167 18.768 1.00 60.22 84 THR A C 1
ATOM 651 O O . THR A 1 84 ? -12.058 8.492 19.951 1.00 60.22 84 THR A O 1
ATOM 654 N N . ALA A 1 85 ? -12.164 9.077 17.794 1.00 59.28 85 ALA A N 1
ATOM 655 C CA . ALA A 1 85 ? -12.200 10.526 18.008 1.00 59.28 85 ALA A CA 1
ATOM 656 C C 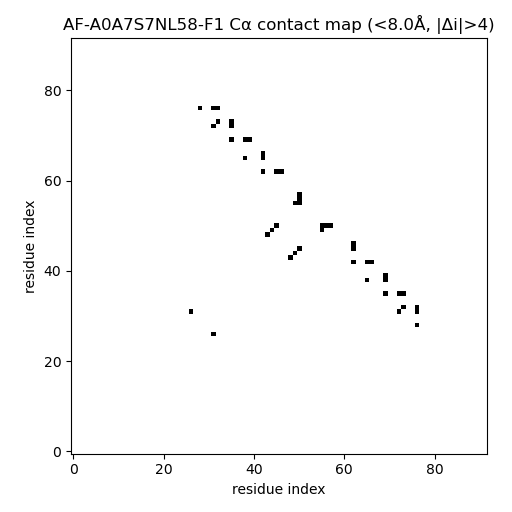. ALA A 1 85 ? -13.588 11.108 18.356 1.00 59.28 85 ALA A C 1
ATOM 658 O O . ALA A 1 85 ? -13.705 12.320 18.530 1.00 59.28 85 ALA A O 1
ATOM 659 N N . LEU A 1 86 ? -14.643 10.291 18.465 1.00 58.00 86 LEU A N 1
ATOM 660 C CA . LEU A 1 86 ? -15.973 10.751 18.879 1.00 58.00 86 LEU A CA 1
ATOM 661 C C . LEU A 1 86 ? -16.144 10.601 20.405 1.00 58.00 86 LEU A C 1
ATOM 663 O O . LEU A 1 86 ? -16.372 9.486 20.879 1.00 58.00 86 LEU A O 1
ATOM 667 N N . PRO A 1 87 ? -16.077 11.687 21.204 1.00 54.56 87 PRO A N 1
ATOM 668 C CA . PRO A 1 87 ? -16.425 11.626 22.617 1.00 54.56 87 PRO A CA 1
ATOM 669 C C . PRO A 1 87 ? -17.929 11.380 22.772 1.00 54.56 87 PRO A C 1
ATOM 671 O O . PRO A 1 87 ? -18.759 12.081 22.188 1.00 54.56 87 PRO A O 1
ATOM 674 N N . GLY A 1 88 ? -18.275 10.377 23.581 1.00 58.84 88 GLY A N 1
ATOM 675 C CA . GLY A 1 88 ? -19.649 10.056 23.946 1.00 58.84 88 GLY A CA 1
ATOM 676 C C . GLY A 1 88 ? -20.386 11.293 24.453 1.00 58.84 88 GLY A C 1
ATOM 677 O O . GLY A 1 88 ? -20.051 11.860 25.494 1.00 58.84 88 GLY A O 1
ATOM 678 N N . LYS A 1 89 ? -21.408 11.707 23.706 1.00 49.97 89 LYS A N 1
ATOM 679 C CA . LYS A 1 89 ? -22.371 12.716 24.130 1.00 49.97 89 LYS A CA 1
ATOM 680 C C . LYS A 1 89 ? -23.144 12.117 25.312 1.00 49.97 89 LYS A C 1
ATOM 682 O O . LYS A 1 89 ? -24.042 11.307 25.109 1.00 49.97 89 LYS A O 1
ATOM 687 N N . LYS A 1 90 ? -22.753 12.452 26.547 1.00 55.50 90 LYS A N 1
ATOM 688 C CA . LYS A 1 90 ? -23.553 12.160 27.744 1.00 55.50 90 LYS A CA 1
ATOM 689 C C . LYS A 1 90 ? -24.855 12.954 27.629 1.00 55.50 90 LYS A C 1
ATOM 69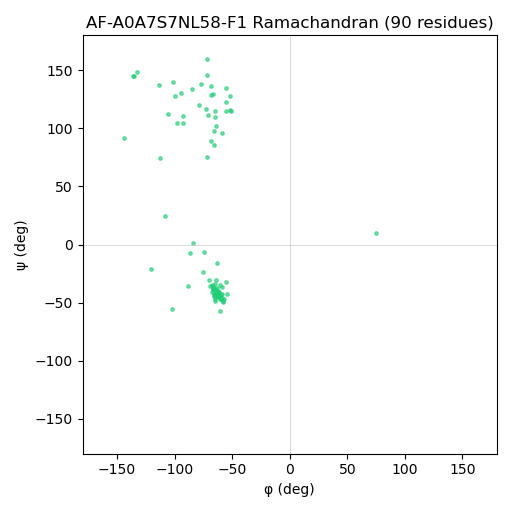1 O O . LYS A 1 90 ? -24.853 14.166 27.822 1.00 55.50 90 LYS A O 1
ATOM 696 N N . THR A 1 91 ? -25.941 12.290 27.260 1.00 58.84 91 THR A N 1
ATOM 697 C CA . THR A 1 91 ? -27.296 12.766 27.552 1.00 58.84 91 THR A CA 1
ATOM 698 C C . THR A 1 91 ? -27.585 12.424 29.006 1.00 58.84 91 THR A C 1
ATOM 700 O O . THR A 1 91 ? -27.432 11.263 29.393 1.00 58.84 91 THR A O 1
ATOM 703 N N . GLY A 1 92 ? -27.849 13.469 29.791 1.00 56.62 92 GLY A N 1
ATOM 704 C CA . GLY A 1 92 ? -28.197 13.380 31.207 1.00 56.62 92 GLY A CA 1
ATOM 705 C C . GLY A 1 92 ? -29.633 12.968 31.461 1.00 56.62 92 GLY A C 1
ATOM 706 O O . GLY A 1 92 ? -30.281 12.451 30.523 1.00 56.62 92 GLY A O 1
#